Protein AF-A0A948U9C6-F1 (afdb_monomer_lite)

pLDDT: mean 83.57, std 15.58, range [36.03, 97.69]

Sequence (139 aa):
MWQIIKDIGLWIKSLFFSHARIRSLEKENIELKQKISEHDKQKPKFQEEITSLQEQISKQSRIDSLLDGLTFDTKIGLYQDPSGILFCHKCLHTRKEKTPVVETHYGWLCNTCDKPYYKHNSDLPREADMNHDYFGLDC

Radius of gyration: 36.83 Å; chains: 1; bounding box: 72×34×103 Å

Foldseek 3Di:
DVVVVVVVVVVVVVVVVVVVVVVVVVVVVVVVVVVVVVVVVCVVVVVVVVVVVVVVVVLVVLLVVLCVQWDQDPQQRWTAHPVGFTAHPCCCNPVVDGFTWDADQAGTAGPVPRDGTGDPPGPDDPVVVVPPPPDPPPD

Secondary structure (DSSP, 8-state):
-HHHHHHHHHHHHHHHHHHHHHHHHHHHHHHHHHHHHHHHHHHHHHHHHHHHHHHHHHHHHHHHHHHTTPEEETTTTEEE-TT--EEEHHHHHHT-S--BPEEETTEEE-TTT--EEE-TTS---TTGGG---------

Structure (mmCIF, N/CA/C/O backbone):
data_AF-A0A948U9C6-F1
#
_entry.id   AF-A0A948U9C6-F1
#
loop_
_atom_site.group_PDB
_atom_site.id
_atom_site.type_symbol
_atom_site.label_atom_id
_atom_site.label_alt_id
_atom_site.label_comp_id
_atom_site.label_asym_id
_atom_site.label_entity_id
_atom_site.label_seq_id
_atom_site.pdbx_PDB_ins_code
_atom_site.Cartn_x
_atom_site.Cartn_y
_atom_site.Cartn_z
_atom_site.occupancy
_atom_site.B_iso_or_equiv
_atom_site.auth_seq_id
_atom_site.auth_comp_id
_atom_site.auth_asym_id
_atom_site.auth_atom_id
_atom_site.pdbx_PDB_model_num
ATOM 1 N N . MET A 1 1 ? 47.116 8.834 -63.472 1.00 73.56 1 MET A N 1
ATOM 2 C CA . MET A 1 1 ? 46.377 7.550 -63.416 1.00 73.56 1 MET A CA 1
ATOM 3 C C . MET A 1 1 ? 46.479 6.875 -62.042 1.00 73.56 1 MET A C 1
ATOM 5 O O . MET A 1 1 ? 45.444 6.591 -61.464 1.00 73.56 1 MET A O 1
ATOM 9 N N . TRP A 1 2 ? 47.675 6.706 -61.460 1.00 85.00 2 TRP A N 1
ATOM 10 C CA . TRP A 1 2 ? 47.848 6.091 -60.127 1.00 85.00 2 TRP A CA 1
ATOM 11 C C . TRP A 1 2 ? 47.140 6.804 -58.956 1.00 85.00 2 TRP A C 1
ATOM 13 O O . TRP A 1 2 ? 46.652 6.134 -58.052 1.00 85.00 2 TRP A O 1
ATOM 23 N N . GLN A 1 3 ? 47.050 8.139 -58.967 1.00 88.94 3 GLN A N 1
ATOM 24 C CA . GLN A 1 3 ? 46.381 8.893 -57.894 1.00 88.94 3 GLN A CA 1
ATOM 25 C C . GLN A 1 3 ? 44.867 8.630 -57.847 1.00 88.94 3 GLN A C 1
ATOM 27 O O . GLN A 1 3 ? 44.323 8.364 -56.784 1.00 88.94 3 GLN A O 1
ATOM 32 N N . ILE A 1 4 ? 44.222 8.570 -59.016 1.00 89.50 4 ILE A N 1
ATOM 33 C CA . ILE A 1 4 ? 42.783 8.295 -59.149 1.00 89.50 4 ILE A CA 1
ATOM 34 C C . ILE A 1 4 ? 42.432 6.931 -58.538 1.00 89.50 4 ILE A C 1
ATOM 36 O O . ILE A 1 4 ? 41.439 6.801 -57.832 1.00 89.50 4 ILE A O 1
ATOM 40 N N . ILE A 1 5 ? 43.280 5.918 -58.748 1.00 89.56 5 ILE A N 1
ATOM 41 C CA . ILE A 1 5 ? 43.077 4.573 -58.188 1.00 89.56 5 ILE A CA 1
ATOM 42 C C . ILE A 1 5 ? 43.170 4.592 -56.652 1.00 89.56 5 ILE A C 1
ATOM 44 O O . ILE A 1 5 ? 42.383 3.925 -55.979 1.00 89.56 5 ILE A O 1
ATOM 48 N N . LYS A 1 6 ? 44.097 5.376 -56.081 1.00 91.00 6 LYS A N 1
ATOM 49 C CA . LYS A 1 6 ? 44.225 5.533 -54.622 1.00 91.00 6 LYS A CA 1
ATOM 50 C C . LYS A 1 6 ? 43.014 6.240 -54.021 1.00 91.00 6 LYS A C 1
ATOM 52 O O . LYS A 1 6 ? 42.493 5.774 -53.009 1.00 91.00 6 LYS A O 1
ATOM 57 N N . ASP A 1 7 ? 42.546 7.305 -54.663 1.00 91.81 7 ASP A N 1
ATOM 58 C CA . ASP A 1 7 ? 41.390 8.069 -54.196 1.00 91.81 7 ASP A CA 1
ATOM 59 C C . ASP A 1 7 ? 40.120 7.207 -54.245 1.00 91.81 7 ASP A C 1
ATOM 61 O O . ASP A 1 7 ? 39.408 7.105 -53.248 1.00 91.81 7 ASP A O 1
ATOM 65 N N . ILE A 1 8 ? 39.895 6.466 -55.337 1.00 91.44 8 ILE A N 1
ATOM 66 C CA . ILE A 1 8 ? 38.792 5.493 -55.438 1.00 91.44 8 ILE A CA 1
ATOM 67 C C . ILE A 1 8 ? 38.879 4.447 -54.315 1.00 91.44 8 ILE A C 1
ATOM 69 O O . ILE A 1 8 ? 37.877 4.148 -53.665 1.00 91.44 8 ILE A O 1
ATOM 73 N N . GLY A 1 9 ? 40.074 3.922 -54.032 1.00 89.94 9 GLY A N 1
ATOM 74 C CA . GLY A 1 9 ? 40.281 2.966 -52.943 1.00 89.94 9 GLY A CA 1
ATOM 75 C C . GLY A 1 9 ? 39.929 3.526 -51.558 1.00 89.94 9 GLY A C 1
ATOM 76 O O . GLY A 1 9 ? 39.375 2.805 -50.725 1.00 89.94 9 GLY A O 1
ATOM 77 N N . LEU A 1 10 ? 40.208 4.807 -51.305 1.00 92.06 10 LEU A N 1
ATOM 78 C CA . LEU A 1 10 ? 39.839 5.491 -50.060 1.00 92.06 10 LEU A CA 1
ATOM 79 C C . LEU A 1 10 ? 38.324 5.694 -49.943 1.00 92.06 10 LEU A C 1
ATOM 81 O O . LEU A 1 10 ? 37.754 5.428 -48.883 1.00 92.06 10 LEU A O 1
ATOM 85 N N . TRP A 1 11 ? 37.662 6.086 -51.033 1.00 93.06 11 TRP A N 1
ATOM 86 C CA . TRP A 1 11 ? 36.204 6.223 -51.084 1.00 93.06 11 TRP A CA 1
ATOM 87 C C . TRP A 1 11 ? 35.488 4.897 -50.817 1.00 93.06 11 TRP A C 1
ATOM 89 O O . TRP A 1 11 ? 34.561 4.850 -50.010 1.00 93.06 11 TRP A O 1
ATOM 99 N N . ILE A 1 12 ? 35.964 3.802 -51.415 1.00 93.38 12 ILE A N 1
ATOM 100 C CA . ILE A 1 12 ? 35.404 2.462 -51.195 1.00 93.38 12 ILE A CA 1
ATOM 101 C C . ILE A 1 12 ? 35.552 2.046 -49.723 1.00 93.38 12 ILE A C 1
ATOM 103 O O . ILE A 1 12 ? 34.586 1.584 -49.117 1.00 93.38 12 ILE A O 1
ATOM 107 N N . LYS A 1 13 ? 36.726 2.252 -49.108 1.00 92.12 13 LYS A N 1
ATOM 108 C CA . LYS A 1 13 ? 36.939 1.956 -47.677 1.00 92.12 13 LYS A CA 1
ATOM 109 C C . LYS A 1 13 ? 36.019 2.777 -46.771 1.00 92.12 13 LYS A C 1
ATOM 111 O O . LYS A 1 13 ? 35.464 2.230 -45.821 1.00 92.12 13 LYS A O 1
ATOM 116 N N . SER A 1 14 ? 35.838 4.060 -47.081 1.00 93.50 14 SER A N 1
ATOM 117 C CA . SER A 1 14 ? 34.922 4.947 -46.356 1.00 93.50 14 SER A CA 1
ATOM 118 C C . SER A 1 14 ? 33.472 4.453 -46.435 1.00 93.50 14 SER A C 1
ATOM 120 O O . SER A 1 14 ? 32.791 4.386 -45.413 1.00 93.50 14 SER A O 1
ATOM 122 N N . LEU A 1 15 ? 33.030 4.007 -47.618 1.00 94.00 15 LEU A N 1
ATOM 123 C CA . LEU A 1 15 ? 31.695 3.439 -47.831 1.00 94.00 15 LEU A CA 1
ATOM 124 C C . LEU A 1 15 ? 31.478 2.142 -47.031 1.00 94.00 15 LEU A C 1
ATOM 126 O O . LEU A 1 15 ? 30.432 1.956 -46.415 1.00 94.00 15 LEU A O 1
ATOM 130 N N . PHE A 1 16 ? 32.466 1.244 -46.998 1.00 93.69 16 PHE A N 1
ATOM 131 C CA . PHE A 1 16 ? 32.368 0.024 -46.189 1.00 93.69 16 PHE A CA 1
ATOM 132 C C . PHE A 1 16 ? 32.292 0.331 -44.693 1.00 93.69 16 PHE A C 1
ATOM 134 O O . PHE A 1 16 ? 31.497 -0.284 -43.980 1.00 93.69 16 PHE A O 1
ATOM 141 N N . PHE A 1 17 ? 33.089 1.289 -44.216 1.00 93.69 17 PHE A N 1
ATOM 142 C CA . PHE A 1 17 ? 33.080 1.683 -42.812 1.00 93.69 17 PHE A CA 1
ATOM 143 C C . PHE A 1 17 ? 31.757 2.348 -42.411 1.00 93.69 17 PHE A C 1
ATOM 145 O O . PHE A 1 17 ? 31.194 2.017 -41.366 1.00 93.69 17 PHE A O 1
ATOM 152 N N . SER A 1 18 ? 31.219 3.239 -43.250 1.00 93.12 18 SER A N 1
ATOM 153 C CA . SER A 1 18 ? 29.920 3.866 -42.997 1.00 93.12 18 SER A CA 1
ATOM 154 C C . SER A 1 18 ? 28.789 2.837 -43.002 1.00 93.12 18 SER A C 1
ATOM 156 O O . SER A 1 18 ? 27.959 2.851 -42.096 1.00 93.12 18 SER A O 1
ATOM 158 N N . HIS A 1 19 ? 28.804 1.878 -43.931 1.00 93.75 19 HIS A N 1
ATOM 159 C CA . HIS A 1 19 ? 27.811 0.802 -43.990 1.00 93.75 19 HIS A CA 1
ATOM 160 C C . HIS A 1 19 ? 27.864 -0.128 -42.772 1.00 93.75 19 HIS A C 1
ATOM 162 O O . HIS A 1 19 ? 26.829 -0.474 -42.203 1.00 93.75 19 HIS A O 1
ATOM 168 N N . ALA A 1 20 ? 29.068 -0.501 -42.327 1.00 94.44 20 ALA A N 1
ATOM 169 C CA . ALA A 1 20 ? 29.249 -1.288 -41.108 1.00 94.44 20 ALA A CA 1
ATOM 170 C C . ALA A 1 20 ? 28.716 -0.544 -39.873 1.00 94.44 20 ALA A C 1
ATOM 172 O O . ALA A 1 20 ? 28.031 -1.137 -39.037 1.00 94.44 20 ALA A O 1
ATOM 173 N N . ARG A 1 21 ? 28.966 0.769 -39.790 1.00 96.00 21 ARG A N 1
ATOM 174 C CA . ARG A 1 21 ? 28.455 1.618 -38.710 1.00 96.00 21 ARG A CA 1
ATOM 175 C C . ARG A 1 21 ? 26.930 1.735 -38.735 1.00 96.00 21 ARG A C 1
ATOM 177 O O . ARG A 1 21 ? 26.317 1.630 -37.678 1.00 96.00 21 ARG A O 1
ATOM 184 N N . ILE A 1 22 ? 26.322 1.906 -39.910 1.00 96.06 22 ILE A N 1
ATOM 185 C CA . ILE A 1 22 ? 24.858 1.961 -40.063 1.00 96.06 22 ILE A CA 1
ATOM 186 C C . ILE A 1 22 ? 24.225 0.667 -39.547 1.00 96.06 22 ILE A C 1
ATOM 188 O O . ILE A 1 22 ? 23.346 0.726 -38.694 1.00 96.06 22 ILE A O 1
ATOM 192 N N . ARG A 1 23 ? 24.743 -0.499 -39.952 1.00 95.25 23 ARG A N 1
ATOM 193 C CA . ARG A 1 23 ? 24.241 -1.793 -39.458 1.00 95.25 23 ARG A CA 1
ATOM 194 C C . ARG A 1 23 ? 24.376 -1.957 -37.944 1.00 95.25 23 ARG A C 1
ATOM 196 O O . ARG A 1 23 ? 23.488 -2.529 -37.315 1.00 95.25 23 ARG A O 1
ATOM 203 N N . SER A 1 24 ? 25.472 -1.472 -37.353 1.00 97.12 24 SER A N 1
ATOM 204 C CA . SER A 1 24 ? 25.643 -1.488 -35.892 1.00 97.12 24 SER A CA 1
ATOM 205 C C . SER A 1 24 ? 24.558 -0.659 -35.205 1.00 97.12 24 SER A C 1
ATOM 207 O O . SER A 1 24 ? 23.887 -1.148 -34.300 1.00 97.12 24 SER A O 1
ATOM 209 N N . LEU A 1 25 ? 24.328 0.563 -35.692 1.00 95.88 25 LEU A N 1
ATOM 210 C CA . LEU A 1 25 ? 23.322 1.475 -35.144 1.00 95.88 25 LEU A CA 1
ATOM 211 C C . LEU A 1 25 ? 21.887 0.964 -35.336 1.00 95.88 25 LEU A C 1
ATOM 213 O O . LEU A 1 25 ? 21.031 1.195 -34.483 1.00 95.88 25 LEU A O 1
ATOM 217 N N . GLU A 1 26 ? 21.606 0.267 -36.437 1.00 97.12 26 GLU A N 1
ATOM 218 C CA . GLU A 1 26 ? 20.317 -0.394 -36.664 1.00 97.12 26 GLU A CA 1
ATOM 219 C C . GLU A 1 26 ? 20.083 -1.513 -35.647 1.00 97.12 26 GLU A C 1
ATOM 221 O O . GLU A 1 26 ? 19.001 -1.601 -35.064 1.00 97.12 26 GLU A O 1
ATOM 226 N N . LYS A 1 27 ? 21.109 -2.329 -35.379 1.00 97.00 27 LYS A N 1
ATOM 227 C CA . LYS A 1 27 ? 21.035 -3.399 -34.380 1.00 97.00 27 LYS A CA 1
ATOM 228 C C . LYS A 1 27 ? 20.791 -2.842 -32.976 1.00 97.00 27 LYS A C 1
ATOM 230 O O . LYS A 1 27 ? 19.898 -3.324 -32.283 1.00 97.00 27 LYS A O 1
ATOM 235 N N . GLU A 1 28 ? 21.528 -1.803 -32.589 1.00 96.81 28 GLU A N 1
ATOM 236 C CA . GLU A 1 28 ? 21.338 -1.116 -31.305 1.00 96.81 28 GLU A CA 1
ATOM 237 C C . GLU A 1 28 ? 19.935 -0.505 -31.192 1.00 96.81 28 GLU A C 1
ATOM 239 O O . GLU A 1 28 ? 19.281 -0.647 -30.161 1.00 96.81 28 GLU A O 1
ATOM 244 N N . ASN A 1 29 ? 19.414 0.107 -32.261 1.00 96.69 29 ASN A N 1
ATOM 245 C CA . ASN A 1 29 ? 18.048 0.638 -32.271 1.00 96.69 29 ASN A CA 1
ATOM 246 C C . ASN A 1 29 ? 16.987 -0.448 -32.074 1.00 96.69 29 ASN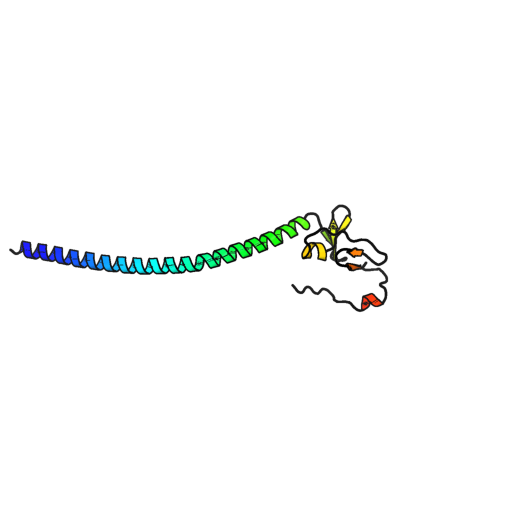 A C 1
ATOM 248 O O . ASN A 1 29 ? 15.990 -0.213 -31.391 1.00 96.69 29 ASN A O 1
ATOM 252 N N . ILE A 1 30 ? 17.170 -1.625 -32.675 1.00 97.69 30 ILE A N 1
ATOM 253 C CA . ILE A 1 30 ? 16.252 -2.754 -32.491 1.00 97.69 30 ILE A CA 1
ATOM 254 C C . ILE A 1 30 ? 16.299 -3.236 -31.038 1.00 97.69 30 ILE A C 1
ATOM 256 O O . ILE A 1 30 ? 15.246 -3.406 -30.423 1.00 97.69 30 ILE A O 1
ATOM 260 N N . GLU A 1 31 ? 17.495 -3.397 -30.471 1.00 97.31 31 GLU A N 1
ATOM 261 C CA . GLU A 1 31 ? 17.666 -3.828 -29.080 1.00 97.31 31 GLU A CA 1
ATOM 262 C C . GLU A 1 31 ? 17.055 -2.820 -28.093 1.00 97.31 31 GLU A C 1
ATOM 264 O O . GLU A 1 31 ? 16.337 -3.200 -27.167 1.00 97.31 31 GLU A O 1
ATOM 269 N N . LEU A 1 32 ? 17.270 -1.520 -28.314 1.00 97.06 32 LEU A N 1
ATOM 270 C CA . LEU A 1 32 ? 16.683 -0.466 -27.487 1.00 97.06 32 LEU A CA 1
ATOM 271 C C . LEU A 1 32 ? 15.157 -0.450 -27.589 1.00 97.06 32 LEU A C 1
ATOM 273 O O . LEU A 1 32 ? 14.484 -0.349 -26.566 1.00 97.06 32 LEU A O 1
ATOM 277 N N . LYS A 1 33 ? 14.591 -0.617 -28.790 1.00 96.56 33 LYS A N 1
ATOM 278 C CA . LYS A 1 33 ? 13.134 -0.725 -28.970 1.00 96.56 33 LYS A CA 1
ATOM 279 C C . LYS A 1 33 ? 12.551 -1.931 -28.236 1.00 96.56 33 LYS A C 1
ATOM 281 O O . LYS A 1 33 ? 11.476 -1.817 -27.652 1.00 96.56 33 LYS A O 1
ATOM 286 N N . GLN A 1 34 ? 13.257 -3.062 -28.223 1.00 97.31 34 GLN A N 1
ATOM 287 C CA . GLN A 1 34 ? 12.845 -4.239 -27.456 1.00 97.31 34 GLN A CA 1
ATOM 288 C C . GLN A 1 34 ? 12.871 -3.968 -25.949 1.00 97.31 34 GLN A C 1
ATOM 290 O O . GLN A 1 34 ? 11.887 -4.260 -25.273 1.00 97.31 34 GLN A O 1
ATOM 295 N N . LYS A 1 35 ? 13.937 -3.345 -25.429 1.00 96.50 35 LYS A N 1
ATOM 296 C CA . LYS A 1 35 ? 14.022 -2.960 -24.008 1.00 96.50 35 LYS A CA 1
ATOM 297 C C . LYS A 1 35 ? 12.917 -1.980 -23.614 1.00 96.50 35 LYS A C 1
ATOM 299 O O . LYS A 1 35 ? 12.294 -2.167 -22.575 1.00 96.50 35 LYS A O 1
ATOM 304 N N . ILE A 1 36 ? 12.637 -0.977 -24.450 1.00 95.75 36 ILE A N 1
ATOM 305 C CA . ILE A 1 36 ? 11.534 -0.029 -24.226 1.00 95.75 36 ILE A CA 1
ATOM 306 C C . ILE A 1 36 ? 10.199 -0.776 -24.165 1.00 95.75 36 ILE A C 1
ATOM 308 O O . ILE A 1 36 ? 9.448 -0.594 -23.212 1.00 95.75 36 ILE A O 1
ATOM 312 N N . SER A 1 37 ? 9.937 -1.675 -25.120 1.00 95.94 37 SER A N 1
ATOM 313 C CA . SER A 1 37 ? 8.710 -2.476 -25.125 1.00 95.94 37 SER A CA 1
ATOM 314 C C . SER A 1 37 ? 8.576 -3.359 -23.882 1.00 95.94 37 SER A C 1
ATOM 316 O O . SER A 1 37 ? 7.475 -3.500 -23.354 1.00 95.94 37 SER A O 1
ATOM 318 N N . GLU A 1 38 ? 9.672 -3.939 -23.395 1.00 95.69 38 GLU A N 1
ATOM 319 C CA . GLU A 1 38 ? 9.666 -4.761 -22.184 1.00 95.69 38 GLU A CA 1
ATOM 320 C C . GLU A 1 38 ? 9.376 -3.922 -20.932 1.00 95.69 38 GLU A C 1
ATOM 322 O O . GLU A 1 38 ? 8.521 -4.284 -20.124 1.00 95.69 38 GLU A O 1
ATOM 327 N N . HIS A 1 39 ? 10.009 -2.754 -20.803 1.00 93.62 39 HIS A N 1
ATOM 328 C CA . HIS A 1 39 ? 9.726 -1.822 -19.711 1.00 93.62 39 HIS A CA 1
ATOM 329 C C . HIS A 1 39 ? 8.287 -1.296 -19.748 1.00 93.62 39 HIS A C 1
ATOM 331 O O . HIS A 1 39 ? 7.645 -1.198 -18.701 1.00 93.62 39 HIS A O 1
ATOM 337 N N . ASP A 1 40 ? 7.745 -1.005 -20.932 1.00 94.38 40 ASP A N 1
ATOM 338 C CA . ASP A 1 40 ? 6.363 -0.542 -21.072 1.00 94.38 40 ASP A CA 1
ATOM 339 C C . ASP A 1 40 ? 5.340 -1.618 -20.676 1.00 94.38 40 ASP A C 1
ATOM 341 O O . ASP A 1 40 ? 4.284 -1.280 -20.147 1.00 94.38 40 ASP A O 1
ATOM 345 N N . LYS A 1 41 ? 5.667 -2.910 -20.820 1.00 93.88 41 LYS A N 1
ATOM 346 C CA . LYS A 1 41 ? 4.843 -4.011 -20.283 1.00 93.88 41 LYS A CA 1
ATOM 347 C C . LYS A 1 41 ? 4.913 -4.133 -18.760 1.00 93.88 41 LYS A C 1
ATOM 349 O O . LYS A 1 41 ? 3.978 -4.650 -18.153 1.00 93.88 41 LYS A O 1
ATOM 354 N N . GLN A 1 42 ? 6.006 -3.698 -18.137 1.00 93.75 42 GLN A N 1
ATOM 355 C CA . GLN A 1 42 ? 6.179 -3.763 -16.681 1.00 93.75 42 GLN A CA 1
ATOM 356 C C . GLN A 1 42 ? 5.536 -2.574 -15.956 1.00 93.75 42 GLN A C 1
ATOM 358 O O . GLN A 1 42 ? 5.018 -2.747 -14.856 1.00 93.75 42 GLN A O 1
ATOM 363 N N . LYS A 1 43 ? 5.498 -1.389 -16.582 1.00 93.06 43 LYS A N 1
ATOM 364 C CA . LYS A 1 43 ? 4.833 -0.188 -16.040 1.00 93.06 43 LYS A CA 1
ATOM 365 C C . LYS A 1 43 ? 3.422 -0.424 -15.479 1.00 93.06 43 LYS A C 1
ATOM 367 O O . LYS A 1 43 ? 3.199 0.006 -14.351 1.00 93.06 43 LYS A O 1
ATOM 372 N N . PRO A 1 44 ? 2.475 -1.081 -16.182 1.00 94.19 44 PRO A N 1
ATOM 373 C CA . PRO A 1 44 ? 1.130 -1.278 -15.643 1.00 94.19 44 PRO A CA 1
ATOM 374 C C . PRO A 1 44 ? 1.130 -2.136 -14.375 1.00 94.19 44 PRO A C 1
ATOM 376 O O . PRO A 1 44 ? 0.414 -1.808 -13.439 1.00 94.19 44 PRO A O 1
ATOM 379 N N . LYS A 1 45 ? 1.994 -3.159 -14.292 1.00 92.56 45 LYS A N 1
ATOM 380 C CA . LYS A 1 45 ? 2.101 -4.011 -13.097 1.00 92.56 45 LYS A CA 1
ATOM 381 C C . LYS A 1 45 ? 2.540 -3.213 -11.872 1.00 92.56 45 LYS A C 1
ATOM 383 O O . LYS A 1 45 ? 1.929 -3.323 -10.817 1.00 92.56 45 LYS A O 1
ATOM 388 N N . PHE A 1 46 ? 3.564 -2.373 -12.026 1.00 93.12 46 PHE A N 1
ATOM 389 C CA . PHE A 1 46 ? 4.009 -1.503 -10.936 1.00 93.12 46 PHE A CA 1
ATOM 390 C C . PHE A 1 46 ? 2.968 -0.437 -10.587 1.00 93.12 46 PHE A C 1
ATOM 392 O O . PHE A 1 46 ? 2.798 -0.109 -9.418 1.00 93.12 46 PHE A O 1
ATOM 399 N N . GLN A 1 47 ? 2.242 0.085 -11.578 1.00 92.94 47 GLN A N 1
ATOM 400 C CA . GLN A 1 47 ? 1.169 1.046 -11.333 1.00 92.94 47 GLN A CA 1
ATOM 401 C C . GLN A 1 47 ? 0.025 0.418 -10.519 1.00 92.94 47 GLN A C 1
ATOM 403 O O . GLN A 1 47 ? -0.443 1.033 -9.564 1.00 92.94 47 GLN A O 1
ATOM 408 N N . GLU A 1 48 ? -0.383 -0.808 -10.854 1.00 94.12 48 GLU A N 1
ATOM 409 C CA . GLU A 1 48 ? -1.388 -1.578 -10.109 1.00 94.12 48 GLU A CA 1
ATOM 410 C C . GLU A 1 48 ? -0.935 -1.870 -8.673 1.00 94.12 48 GLU A C 1
ATOM 412 O O . GLU A 1 48 ? -1.708 -1.689 -7.731 1.00 94.12 48 GLU A O 1
ATOM 417 N N . GLU A 1 49 ? 0.326 -2.264 -8.484 1.00 93.62 49 GLU A N 1
ATOM 418 C CA . GLU A 1 49 ? 0.898 -2.513 -7.158 1.00 93.62 49 GLU A CA 1
ATOM 419 C C . GLU A 1 49 ? 0.925 -1.239 -6.302 1.00 93.62 49 GLU A C 1
ATOM 421 O O . GLU A 1 49 ? 0.510 -1.267 -5.142 1.00 93.62 49 GLU A O 1
ATOM 426 N N . ILE A 1 50 ? 1.310 -0.096 -6.883 1.00 92.81 50 ILE A N 1
ATOM 427 C CA . ILE A 1 50 ? 1.260 1.207 -6.205 1.00 92.81 50 ILE A CA 1
ATOM 428 C C . ILE A 1 50 ? -0.176 1.551 -5.798 1.00 92.81 50 ILE A C 1
ATOM 430 O O . ILE A 1 50 ? -0.395 1.961 -4.659 1.00 92.81 50 ILE A O 1
ATOM 434 N N . THR A 1 51 ? -1.160 1.379 -6.686 1.00 92.75 51 THR A N 1
ATOM 435 C CA . THR A 1 51 ? -2.569 1.657 -6.363 1.00 92.75 51 THR A CA 1
ATOM 436 C C . THR A 1 51 ? -3.080 0.742 -5.248 1.00 92.75 51 THR A C 1
ATOM 438 O O . THR A 1 51 ? -3.692 1.224 -4.295 1.00 92.75 51 THR A O 1
ATOM 441 N N . SER A 1 52 ? -2.756 -0.553 -5.300 1.00 91.25 52 SER A N 1
ATOM 442 C CA . SER A 1 52 ? -3.099 -1.523 -4.252 1.00 91.25 52 SER A CA 1
ATOM 443 C C . SER A 1 52 ? -2.497 -1.142 -2.894 1.00 91.25 52 SER A C 1
ATOM 445 O O . SER A 1 52 ? -3.202 -1.103 -1.882 1.00 91.25 52 SER A O 1
ATOM 447 N N . LEU A 1 53 ? -1.210 -0.786 -2.858 1.00 91.00 53 LEU A N 1
ATOM 448 C CA . LEU A 1 53 ? -0.535 -0.361 -1.630 1.00 91.00 53 LEU A CA 1
ATOM 449 C C . LEU A 1 53 ? -1.104 0.955 -1.088 1.00 91.00 53 LEU A C 1
ATOM 451 O O . LEU A 1 53 ? -1.316 1.082 0.117 1.00 91.00 53 LEU A O 1
ATOM 455 N N . GLN A 1 54 ? -1.409 1.922 -1.956 1.00 89.75 54 GLN A N 1
ATOM 456 C CA . GLN A 1 54 ? -2.049 3.177 -1.553 1.00 89.75 54 GLN A CA 1
ATOM 457 C C . GLN A 1 54 ? -3.428 2.940 -0.928 1.00 89.75 54 GLN A C 1
ATOM 459 O O . GLN A 1 54 ? -3.752 3.548 0.096 1.00 89.75 54 GLN A O 1
ATOM 464 N N . GLU A 1 55 ? -4.227 2.024 -1.479 1.00 84.00 55 GLU A N 1
ATOM 465 C CA . GLU A 1 55 ? -5.497 1.633 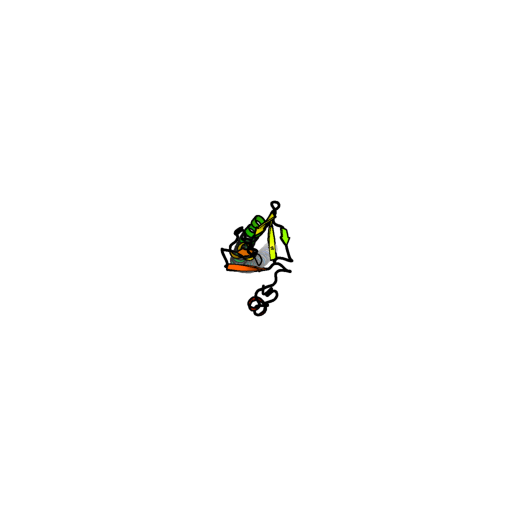-0.870 1.00 84.00 55 GLU A CA 1
ATOM 466 C C . GLU A 1 55 ? -5.301 0.997 0.509 1.00 84.00 55 GLU A C 1
ATOM 468 O O . GLU A 1 55 ? -6.018 1.351 1.448 1.00 84.00 55 GLU A O 1
ATOM 473 N N . GLN A 1 56 ? -4.329 0.095 0.664 1.00 81.69 56 GLN A N 1
ATOM 474 C CA . GLN A 1 56 ? -4.014 -0.518 1.958 1.00 81.69 56 GLN A CA 1
ATOM 475 C C . GLN A 1 56 ? -3.584 0.530 2.994 1.00 81.69 56 GLN A C 1
ATOM 477 O O . GLN A 1 56 ? -4.131 0.559 4.097 1.00 81.69 56 GLN A O 1
ATOM 482 N N . ILE A 1 57 ? -2.702 1.461 2.620 1.00 80.25 57 ILE A N 1
ATOM 483 C CA . ILE A 1 57 ? -2.265 2.565 3.489 1.00 80.25 57 ILE A CA 1
ATOM 484 C C . ILE A 1 57 ? -3.454 3.446 3.885 1.00 80.25 57 ILE A C 1
ATOM 486 O O . ILE A 1 57 ? -3.619 3.769 5.060 1.00 80.25 57 ILE A O 1
ATOM 490 N N . SER A 1 58 ? -4.327 3.797 2.937 1.00 74.69 58 SER A N 1
ATOM 491 C CA . SER A 1 58 ? -5.522 4.603 3.223 1.00 74.69 58 SER A CA 1
ATOM 492 C C . SER A 1 58 ? -6.501 3.900 4.173 1.00 74.69 58 SER A C 1
ATOM 494 O O . SER A 1 58 ? -7.205 4.544 4.956 1.00 74.69 58 SER A O 1
ATOM 496 N N . LYS A 1 59 ? -6.554 2.561 4.130 1.00 72.19 59 LYS A N 1
ATOM 497 C CA . LYS A 1 59 ? -7.358 1.758 5.053 1.00 72.19 59 LYS A CA 1
ATOM 498 C C . LYS A 1 59 ? -6.741 1.754 6.450 1.00 72.19 59 LYS A C 1
ATOM 500 O O . LYS A 1 59 ? -7.523 1.815 7.402 1.00 72.19 59 LYS A O 1
ATOM 505 N N . GLN A 1 60 ? -5.413 1.714 6.552 1.00 71.50 60 GLN A N 1
ATOM 506 C CA . GLN A 1 60 ? -4.677 1.705 7.816 1.00 71.50 60 GLN A CA 1
ATOM 507 C C . GLN A 1 60 ? -4.686 3.074 8.512 1.00 71.50 60 GLN A C 1
ATOM 509 O O . GLN A 1 60 ? -5.040 3.148 9.684 1.00 71.50 60 GLN A O 1
ATOM 514 N N . SER A 1 61 ? -4.437 4.171 7.787 1.00 69.19 61 SER A N 1
ATOM 515 C CA . SER A 1 61 ? -4.369 5.521 8.378 1.00 69.19 61 SER A CA 1
ATOM 516 C C . SER A 1 61 ? -5.674 5.963 9.055 1.00 69.19 61 SER A C 1
ATOM 518 O O . SER A 1 61 ? -5.663 6.704 10.040 1.00 69.19 61 SER A O 1
ATOM 520 N N . ARG A 1 62 ? -6.819 5.467 8.563 1.00 67.50 62 ARG A N 1
ATOM 521 C CA . ARG A 1 62 ? -8.128 5.671 9.204 1.00 67.50 62 ARG A CA 1
ATOM 522 C C . ARG A 1 62 ? -8.229 4.999 10.572 1.00 67.50 62 ARG A C 1
ATOM 524 O O . ARG A 1 62 ? -8.916 5.533 11.433 1.00 67.50 62 ARG A O 1
ATOM 531 N N . ILE A 1 63 ? -7.591 3.845 10.765 1.00 69.31 63 ILE A N 1
ATOM 532 C CA . ILE A 1 63 ? -7.583 3.139 12.053 1.00 69.31 63 ILE A CA 1
ATOM 533 C C . ILE A 1 63 ? -6.695 3.903 13.033 1.00 69.31 63 ILE A C 1
ATOM 535 O O . ILE A 1 63 ? -7.143 4.204 14.135 1.00 69.31 63 ILE A O 1
ATOM 539 N N . ASP A 1 64 ? -5.502 4.315 12.605 1.00 73.62 64 ASP A N 1
ATOM 540 C CA . ASP A 1 64 ? -4.558 5.039 13.464 1.00 73.62 64 ASP A CA 1
ATOM 541 C C . ASP A 1 64 ? -5.159 6.355 13.984 1.00 73.62 64 ASP A C 1
ATOM 543 O O . ASP A 1 64 ? -5.049 6.671 15.165 1.00 73.62 64 ASP A O 1
ATOM 547 N N . SER A 1 65 ? -5.907 7.072 13.137 1.00 77.38 65 SER A N 1
ATOM 548 C CA . SER A 1 65 ? -6.619 8.297 13.540 1.00 77.38 65 SER A CA 1
ATOM 549 C C . SER A 1 65 ? -7.755 8.043 14.542 1.00 77.38 65 SER A C 1
ATOM 551 O O . SER A 1 65 ? -8.096 8.916 15.335 1.00 77.38 65 SER A O 1
ATOM 553 N N . LEU A 1 66 ? -8.382 6.862 14.511 1.00 79.25 66 LEU A N 1
ATOM 554 C CA . LEU A 1 66 ? -9.432 6.488 15.467 1.00 79.25 66 LEU A CA 1
ATOM 555 C C . LEU A 1 66 ? -8.854 6.037 16.807 1.00 79.25 66 LEU A C 1
ATOM 557 O O . LEU A 1 66 ? -9.498 6.239 17.837 1.00 79.25 66 LEU A O 1
ATOM 561 N N . LEU A 1 67 ? -7.669 5.427 16.778 1.00 83.81 67 LEU A N 1
ATOM 562 C CA . LEU A 1 67 ? -6.923 5.003 17.958 1.00 83.81 67 LEU A CA 1
ATOM 563 C C . LEU A 1 67 ? -6.182 6.158 18.635 1.00 83.81 67 LEU A C 1
ATOM 565 O O . LEU A 1 67 ? -5.773 6.011 19.783 1.00 83.81 67 LEU A O 1
ATOM 569 N N . ASP A 1 68 ? -6.044 7.303 17.965 1.00 84.25 68 ASP A N 1
ATOM 570 C CA . ASP A 1 68 ? -5.399 8.469 18.553 1.00 84.25 68 ASP A CA 1
ATOM 571 C C . ASP A 1 68 ? -6.122 8.918 19.837 1.00 84.25 68 ASP A C 1
ATOM 573 O O . ASP A 1 68 ? -7.353 9.071 19.889 1.00 84.25 68 ASP A O 1
ATOM 577 N N . GLY A 1 69 ? -5.338 9.057 20.905 1.00 86.19 69 GLY A N 1
ATOM 578 C CA . GLY A 1 69 ? -5.815 9.337 22.259 1.00 86.19 69 GLY A CA 1
ATOM 579 C C . GLY A 1 69 ? -6.499 8.172 22.989 1.00 86.19 69 GLY A C 1
ATOM 580 O O . GLY A 1 69 ? -6.953 8.375 24.113 1.00 86.19 69 GLY A O 1
ATOM 581 N N . LEU A 1 70 ? -6.585 6.970 22.407 1.00 91.44 70 LEU A N 1
ATOM 582 C CA . LEU A 1 70 ? -7.120 5.782 23.077 1.00 91.44 70 LEU A CA 1
ATOM 583 C C . LEU A 1 70 ? -5.994 4.893 23.621 1.00 91.44 70 LEU A C 1
ATOM 585 O O . LEU A 1 70 ? -5.046 4.556 22.918 1.00 91.44 70 LEU A O 1
ATOM 589 N N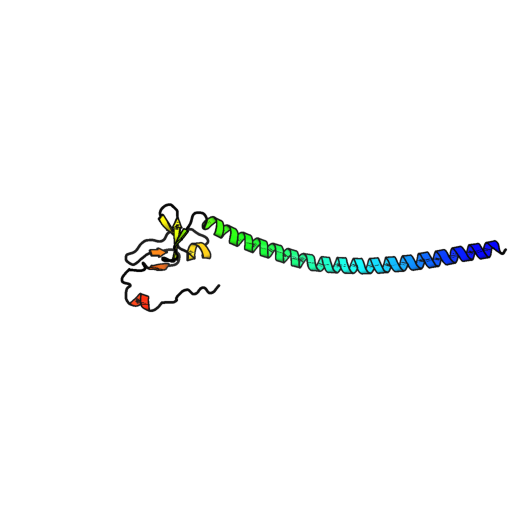 . THR A 1 71 ? -6.132 4.440 24.865 1.00 92.44 71 THR A N 1
ATOM 590 C CA . THR A 1 71 ? -5.225 3.465 25.488 1.00 92.44 71 THR A CA 1
ATOM 591 C C . THR A 1 71 ? -5.885 2.092 25.509 1.00 92.44 71 THR A C 1
ATOM 593 O O . THR A 1 71 ? -7.025 1.969 25.945 1.00 92.44 71 THR A O 1
ATOM 596 N N . PHE A 1 72 ? -5.200 1.051 25.034 1.00 92.06 72 PHE A N 1
ATOM 597 C CA . PHE A 1 72 ? -5.731 -0.313 25.083 1.00 92.06 72 PHE A CA 1
ATOM 598 C C . PHE A 1 72 ? -5.459 -0.962 26.445 1.00 92.06 72 PHE A C 1
ATOM 600 O O . PHE A 1 72 ? -4.299 -1.151 26.817 1.00 92.06 72 PHE A O 1
ATOM 607 N N . ASP A 1 73 ? -6.514 -1.339 27.171 1.00 88.81 73 ASP A N 1
ATOM 608 C CA . ASP A 1 73 ? -6.401 -2.148 28.384 1.00 88.81 73 ASP A CA 1
ATOM 609 C C . ASP A 1 73 ? -6.405 -3.635 28.012 1.00 88.81 73 ASP A C 1
ATOM 611 O O . ASP A 1 73 ? -7.434 -4.222 27.667 1.00 88.81 73 ASP A O 1
ATOM 615 N N . THR A 1 74 ? -5.233 -4.258 28.116 1.00 84.44 74 THR A N 1
ATOM 616 C CA . THR A 1 74 ? -5.026 -5.679 27.808 1.00 84.44 74 THR A CA 1
ATOM 617 C C . THR A 1 74 ? -5.759 -6.625 28.755 1.00 84.44 74 THR A C 1
ATOM 619 O O . THR A 1 74 ? -6.037 -7.756 28.364 1.00 84.44 74 THR A O 1
ATOM 622 N N . LYS A 1 75 ? -6.109 -6.191 29.974 1.00 83.56 75 LYS A N 1
ATOM 623 C CA . LYS A 1 75 ? -6.825 -7.030 30.948 1.00 83.56 75 LYS A CA 1
ATOM 624 C C . LYS A 1 75 ? -8.303 -7.160 30.612 1.00 83.56 75 LYS A C 1
ATOM 626 O O . LYS A 1 75 ? -8.907 -8.181 30.911 1.00 83.56 75 LYS A O 1
ATOM 631 N N . ILE A 1 76 ? -8.887 -6.114 30.033 1.00 85.12 76 ILE A N 1
ATOM 632 C CA . ILE A 1 76 ? -10.325 -6.051 29.740 1.00 85.12 76 ILE A CA 1
ATOM 633 C C . ILE A 1 76 ? -10.585 -6.242 28.235 1.00 85.12 76 ILE A C 1
ATOM 635 O O . ILE A 1 76 ? -11.683 -6.616 27.831 1.00 85.12 76 ILE A O 1
ATOM 639 N N . GLY A 1 77 ? -9.578 -6.022 27.384 1.00 87.94 77 GLY A N 1
ATOM 640 C CA . GLY A 1 77 ? -9.705 -6.114 25.929 1.00 87.94 77 GLY A CA 1
ATOM 641 C C . GLY A 1 77 ? -10.478 -4.941 25.316 1.00 87.94 77 GLY A C 1
ATOM 642 O O . GLY A 1 77 ? -11.114 -5.093 24.269 1.00 87.94 77 GLY A O 1
ATOM 643 N N . LEU A 1 78 ? -10.449 -3.778 25.971 1.00 91.69 78 LEU A N 1
ATOM 644 C CA . LEU A 1 78 ? -11.171 -2.563 25.585 1.00 91.69 78 LEU A CA 1
ATOM 645 C C . LEU A 1 78 ? -10.208 -1.384 25.430 1.00 91.69 78 LEU A C 1
ATOM 647 O O . LEU A 1 78 ? -9.149 -1.343 26.049 1.00 91.69 78 LEU A O 1
ATOM 651 N N . TYR A 1 79 ? -10.594 -0.411 24.609 1.00 93.69 79 TYR A N 1
ATOM 652 C CA . TYR A 1 79 ? -9.895 0.870 24.532 1.00 93.69 79 TYR A CA 1
ATOM 653 C C . TYR A 1 79 ? -10.513 1.865 25.503 1.00 93.69 79 TYR A C 1
ATOM 655 O O . TYR A 1 79 ? -11.728 1.888 25.653 1.00 93.69 79 TYR A O 1
ATOM 663 N N . GLN A 1 80 ? -9.699 2.714 26.111 1.00 94.25 80 GLN A N 1
ATOM 664 C CA . GLN A 1 80 ? -10.134 3.756 27.028 1.00 94.25 80 GLN A CA 1
ATOM 665 C C . GLN A 1 80 ? -9.680 5.125 26.524 1.00 94.25 80 GLN A C 1
ATOM 667 O O . GLN A 1 80 ? -8.535 5.274 26.097 1.00 94.25 80 GLN A O 1
ATOM 672 N N . ASP A 1 81 ? -10.564 6.119 26.564 1.00 93.75 81 ASP A N 1
ATOM 673 C CA . ASP A 1 81 ? -10.186 7.511 26.308 1.00 93.75 81 ASP A CA 1
ATOM 674 C C . ASP A 1 81 ? -9.650 8.210 27.577 1.00 93.75 81 ASP A C 1
ATOM 676 O O . ASP A 1 81 ? -9.740 7.667 28.682 1.00 93.75 81 ASP A O 1
ATOM 680 N N . PRO A 1 82 ? -9.122 9.444 27.470 1.00 92.44 82 PRO A N 1
ATOM 681 C CA . PRO A 1 82 ? -8.636 10.190 28.630 1.00 92.44 82 PRO A CA 1
ATOM 682 C C . PRO A 1 82 ? -9.741 10.574 29.627 1.00 92.44 82 PRO A C 1
ATOM 684 O O . PRO A 1 82 ? -9.436 10.963 30.752 1.00 92.44 82 PRO A O 1
ATOM 687 N N . SER A 1 83 ? -11.015 10.483 29.227 1.00 92.50 83 SER A N 1
ATOM 688 C CA . SER A 1 83 ? -12.176 10.741 30.089 1.00 92.50 83 SER A CA 1
ATOM 689 C C . SER A 1 83 ? -12.628 9.491 30.855 1.00 92.50 83 SER A C 1
ATOM 691 O O . SER A 1 83 ? -13.525 9.575 31.691 1.00 92.50 83 SER A O 1
ATOM 693 N N . GLY A 1 84 ? -12.011 8.336 30.589 1.00 90.56 84 GLY A N 1
ATOM 694 C CA . GLY A 1 84 ? -12.319 7.058 31.218 1.00 90.56 84 GLY A CA 1
ATOM 695 C C . GLY A 1 84 ? -13.405 6.237 30.514 1.00 90.56 84 GLY A C 1
ATOM 696 O O . GLY A 1 84 ? -13.744 5.162 31.010 1.00 90.56 84 GLY A O 1
ATOM 697 N N . ILE A 1 85 ? -13.935 6.693 29.375 1.00 92.44 85 ILE A N 1
ATOM 698 C CA . ILE A 1 85 ? -14.955 5.985 28.592 1.00 92.44 85 ILE A CA 1
ATOM 699 C C . ILE A 1 85 ? -14.313 4.797 27.877 1.00 92.44 85 ILE A C 1
ATOM 701 O O . ILE A 1 85 ? -13.259 4.924 27.254 1.00 92.44 85 ILE A O 1
ATOM 705 N N . LEU A 1 86 ? -14.977 3.642 27.948 1.00 93.50 86 LEU A N 1
ATOM 706 C CA . LEU A 1 86 ? -14.521 2.402 27.333 1.00 93.50 86 LEU A CA 1
ATOM 707 C C . LEU A 1 86 ? -15.179 2.169 25.968 1.00 93.50 86 LEU A C 1
ATOM 709 O O . LEU A 1 86 ? -16.389 2.328 25.802 1.00 93.50 86 LEU A O 1
ATOM 713 N N . PHE A 1 87 ? -14.381 1.716 25.007 1.00 93.81 87 PHE A N 1
ATOM 714 C CA . PHE A 1 87 ? -14.757 1.478 23.621 1.00 93.81 87 PHE A CA 1
ATOM 715 C C . PHE A 1 87 ? -14.444 0.047 23.191 1.00 93.81 87 PHE A C 1
ATOM 717 O O . PHE A 1 87 ? -13.417 -0.540 23.543 1.00 93.81 87 PHE A O 1
ATOM 724 N N . CYS A 1 88 ? -15.331 -0.506 22.366 1.00 92.00 88 CYS A N 1
ATOM 725 C CA . CYS A 1 88 ? -15.213 -1.861 21.845 1.00 92.00 88 CYS A CA 1
ATOM 726 C C . CYS A 1 88 ? -14.046 -1.995 20.851 1.00 92.00 88 CYS A C 1
ATOM 728 O O . CYS A 1 88 ? -14.075 -1.409 19.767 1.00 92.00 88 CYS A O 1
ATOM 730 N N . HIS A 1 89 ? -13.073 -2.858 21.168 1.00 89.69 89 HIS A N 1
ATOM 731 C CA . HIS A 1 89 ? -11.961 -3.202 20.271 1.00 89.69 89 HIS A CA 1
ATOM 732 C C . HIS A 1 89 ? -12.453 -3.714 18.909 1.00 89.69 89 HIS A C 1
ATOM 734 O O . HIS A 1 89 ? -11.980 -3.284 17.859 1.00 89.69 89 HIS A O 1
ATOM 740 N N . LYS A 1 90 ? -13.446 -4.614 18.902 1.00 88.25 90 LYS A N 1
ATOM 741 C CA . LYS A 1 90 ? -13.937 -5.218 17.658 1.00 88.25 90 LYS A CA 1
ATOM 742 C C . LYS A 1 90 ? -14.565 -4.169 16.741 1.00 88.25 90 LYS A C 1
ATOM 744 O O . LYS A 1 90 ? -14.257 -4.166 15.554 1.00 88.25 90 LYS A O 1
ATOM 749 N N . CYS A 1 91 ? -15.409 -3.278 17.256 1.00 88.88 91 CYS A N 1
ATOM 750 C CA . CYS A 1 91 ? -16.023 -2.223 16.445 1.00 88.88 91 CYS A CA 1
ATOM 751 C C . CYS A 1 91 ? -14.993 -1.217 15.919 1.00 88.88 91 CYS A C 1
ATOM 753 O O . CYS A 1 91 ? -15.080 -0.831 14.754 1.00 88.88 91 CYS A O 1
ATOM 755 N N . LEU A 1 92 ? -13.976 -0.876 16.714 1.00 88.00 92 LEU A N 1
ATOM 756 C CA . LEU A 1 92 ? -12.887 -0.002 16.275 1.00 88.00 92 LEU A CA 1
ATOM 757 C C . LEU A 1 92 ? -12.120 -0.582 15.079 1.00 88.00 92 LEU A C 1
ATOM 759 O O . LEU A 1 92 ? -11.917 0.117 14.091 1.00 88.00 92 LEU A O 1
ATOM 763 N N . HIS A 1 93 ? -11.767 -1.868 15.118 1.00 83.06 93 HIS A N 1
ATOM 764 C CA . HIS A 1 93 ? -10.986 -2.500 14.046 1.00 83.06 93 HIS A CA 1
ATOM 765 C C . HIS A 1 93 ? -11.830 -2.945 12.845 1.00 83.06 93 HIS A C 1
ATOM 767 O O . HIS A 1 93 ? -11.402 -2.810 11.701 1.00 83.06 93 HIS A O 1
ATOM 773 N N . THR A 1 94 ? -13.048 -3.446 13.077 1.00 84.19 94 THR A N 1
ATOM 774 C CA . THR A 1 94 ? -13.900 -3.987 11.998 1.00 84.19 94 THR A CA 1
ATOM 775 C C . THR A 1 94 ? -14.796 -2.936 11.354 1.00 84.19 94 THR A C 1
ATOM 777 O O . THR A 1 94 ? -14.938 -2.918 10.133 1.00 84.19 94 THR A O 1
ATOM 780 N N . ARG A 1 95 ? -15.401 -2.054 12.157 1.00 80.81 95 ARG A N 1
ATOM 781 C CA . ARG A 1 95 ? -16.350 -1.032 11.688 1.00 80.81 95 ARG A CA 1
ATOM 782 C C . ARG A 1 95 ? -15.734 0.359 11.595 1.00 80.81 95 ARG A C 1
ATOM 784 O O . ARG A 1 95 ? -16.357 1.236 11.008 1.00 80.81 95 ARG A O 1
ATOM 791 N N . LYS A 1 96 ? -14.509 0.550 12.104 1.00 82.50 96 LYS A N 1
ATOM 792 C CA . LYS A 1 96 ? -13.807 1.843 12.114 1.00 82.50 96 LYS A CA 1
ATOM 793 C C . LYS A 1 96 ? -14.638 2.931 12.797 1.00 82.50 96 LYS A C 1
ATOM 795 O O . LYS A 1 96 ? -14.735 4.054 12.311 1.00 82.50 96 LYS A O 1
ATOM 800 N N . GLU A 1 97 ? -15.245 2.583 13.928 1.00 85.25 97 GLU A N 1
ATOM 801 C CA . GLU A 1 97 ? -16.113 3.476 14.693 1.00 85.25 97 GLU A CA 1
ATOM 802 C C . GLU A 1 97 ? -15.863 3.333 16.199 1.00 85.25 97 GLU A C 1
ATOM 804 O O . GLU A 1 97 ? -15.681 2.227 16.719 1.00 85.25 97 GLU A O 1
ATOM 809 N N . LYS A 1 98 ? -15.879 4.467 16.912 1.00 87.88 98 LYS A N 1
ATOM 810 C CA . LYS A 1 98 ? -15.820 4.520 18.377 1.00 87.88 98 LYS A CA 1
ATOM 811 C C . LYS A 1 98 ? -17.182 4.129 18.953 1.00 87.88 98 LYS A C 1
ATOM 813 O O . LYS A 1 98 ? -18.036 4.979 19.174 1.00 87.88 98 LYS A O 1
ATOM 818 N N . THR A 1 99 ? -17.388 2.838 19.206 1.00 90.94 99 THR A N 1
ATOM 819 C CA . THR A 1 99 ? -18.600 2.355 19.885 1.00 90.94 99 THR A CA 1
ATOM 820 C C . THR A 1 99 ? -18.360 2.240 21.394 1.00 90.94 99 THR A C 1
ATOM 822 O O . THR A 1 99 ? -17.589 1.358 21.796 1.00 90.94 99 THR A O 1
ATOM 825 N N . PRO A 1 100 ? -19.004 3.076 22.231 1.00 92.69 100 PRO A N 1
ATOM 826 C CA . PRO A 1 100 ? -18.906 2.946 23.678 1.00 92.69 100 PRO A CA 1
ATOM 827 C C . PRO A 1 100 ? -19.557 1.639 24.138 1.00 92.69 100 PRO A C 1
ATOM 829 O O . PRO A 1 100 ? -20.567 1.199 23.579 1.00 92.69 100 PRO A O 1
ATOM 832 N N . VAL A 1 101 ? -18.970 1.003 25.146 1.00 93.38 101 VAL A N 1
ATOM 833 C CA . VAL A 1 101 ? -19.569 -0.170 25.790 1.00 93.38 101 VAL A CA 1
ATOM 834 C C . VAL A 1 101 ? -20.381 0.247 27.010 1.00 93.38 101 VAL A C 1
ATOM 836 O O . VAL A 1 101 ? -20.050 1.214 27.694 1.00 93.38 101 VAL A O 1
ATOM 839 N N . VAL A 1 102 ? -21.452 -0.491 27.284 1.00 92.50 102 VAL A N 1
ATOM 840 C CA . VAL A 1 102 ? -22.323 -0.248 28.436 1.00 92.50 102 VAL A CA 1
ATOM 841 C C . VAL A 1 102 ? -21.914 -1.181 29.563 1.00 92.50 102 VAL A C 1
ATOM 843 O O . VAL A 1 102 ? -21.761 -2.382 29.348 1.00 92.50 102 VAL A O 1
ATOM 846 N N . GLU A 1 103 ? -21.723 -0.637 30.761 1.00 90.62 103 GLU A N 1
ATOM 847 C CA . GLU A 1 103 ? -21.449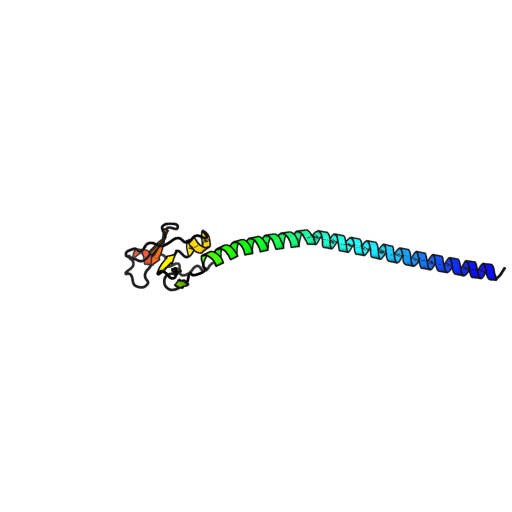 -1.442 31.947 1.00 90.62 103 GLU A CA 1
ATOM 848 C C . GLU A 1 103 ? -22.698 -2.231 32.373 1.00 90.62 103 GLU A C 1
ATOM 850 O O . GLU A 1 103 ? -23.824 -1.738 32.367 1.00 90.62 103 GLU A O 1
ATOM 855 N N . THR A 1 104 ? -22.483 -3.486 32.740 1.00 87.75 104 THR A N 1
ATOM 856 C CA . THR A 1 104 ? -23.479 -4.462 33.183 1.00 87.75 104 THR A CA 1
ATOM 857 C C . THR A 1 104 ? -23.015 -5.092 34.497 1.00 87.75 104 THR A C 1
ATOM 859 O O . THR A 1 104 ? -21.882 -4.882 34.939 1.00 87.75 104 THR A O 1
ATOM 862 N N . HIS A 1 105 ? -23.859 -5.920 35.118 1.00 84.38 105 HIS A N 1
ATOM 863 C CA . HIS A 1 105 ? -23.502 -6.598 36.368 1.00 84.38 105 HIS A CA 1
ATOM 864 C C . HIS A 1 105 ? -22.211 -7.439 36.246 1.00 84.38 105 HIS A C 1
ATOM 866 O O . HIS A 1 105 ? -21.410 -7.470 37.182 1.00 84.38 105 HIS A O 1
ATOM 872 N N . TYR A 1 106 ? -21.980 -8.074 35.094 1.00 82.06 106 TYR A N 1
ATOM 873 C CA . TYR A 1 106 ? -20.880 -9.026 34.883 1.00 82.06 106 TYR A CA 1
ATOM 874 C C . TYR A 1 106 ? -19.694 -8.446 34.093 1.00 82.06 106 TYR A C 1
ATOM 876 O O . TYR A 1 106 ? -18.715 -9.142 33.832 1.00 82.06 106 TYR A O 1
ATOM 884 N N . GLY A 1 107 ? -19.758 -7.173 33.697 1.00 90.12 107 GLY A N 1
ATOM 885 C CA . GLY A 1 107 ? -18.724 -6.548 32.874 1.00 90.12 107 GLY A CA 1
ATOM 886 C C . GLY A 1 107 ? -19.287 -5.487 31.947 1.00 90.12 107 GLY A C 1
ATOM 887 O O . GLY A 1 107 ? -20.050 -4.641 32.391 1.00 90.12 107 GLY A O 1
ATOM 888 N N . TRP A 1 108 ? -18.942 -5.527 30.666 1.00 92.00 108 TRP A N 1
ATOM 889 C CA . TRP A 1 108 ? -19.366 -4.562 29.658 1.00 92.00 108 TRP A CA 1
ATOM 890 C C . TRP A 1 108 ? -19.953 -5.257 28.433 1.00 92.00 108 TRP A C 1
ATOM 892 O O . TRP A 1 108 ? -19.516 -6.339 28.053 1.00 92.00 108 TRP A O 1
ATOM 902 N N . LEU A 1 109 ? -20.926 -4.623 27.787 1.00 91.88 109 LEU A N 1
ATOM 903 C CA . LEU A 1 109 ? -21.551 -5.116 26.564 1.00 91.88 109 LEU A CA 1
ATOM 904 C C . LEU A 1 109 ? -21.433 -4.070 25.458 1.00 91.88 109 LEU A C 1
ATOM 906 O O . LEU A 1 109 ? -21.712 -2.886 25.660 1.00 91.88 109 LEU A O 1
ATOM 910 N N . CYS A 1 110 ? -21.031 -4.509 24.269 1.00 91.94 110 CYS A N 1
ATOM 911 C CA . CYS A 1 110 ? -21.101 -3.676 23.078 1.00 91.94 110 CYS A CA 1
ATOM 912 C C . CYS A 1 110 ? -22.436 -3.890 22.356 1.00 91.94 110 CYS A C 1
ATOM 914 O O . CYS A 1 110 ? -22.611 -4.917 21.709 1.00 91.94 110 CYS A O 1
ATOM 916 N N . ASN A 1 111 ? -23.316 -2.887 22.361 1.00 87.25 111 ASN A N 1
ATOM 917 C CA . ASN A 1 111 ? -24.636 -2.953 21.707 1.00 87.25 111 ASN A CA 1
ATOM 918 C C . ASN A 1 111 ? -24.585 -3.089 20.171 1.00 87.25 111 ASN A C 1
ATOM 920 O O . ASN A 1 111 ? -25.607 -3.289 19.526 1.00 87.25 111 ASN A O 1
ATOM 924 N N . THR A 1 112 ? -23.410 -2.917 19.564 1.00 88.12 112 THR A N 1
ATOM 925 C CA . THR A 1 112 ? -23.242 -2.918 18.103 1.00 88.12 112 THR A CA 1
ATOM 926 C C . THR A 1 112 ? -22.810 -4.280 17.562 1.00 88.12 112 THR A C 1
ATOM 928 O O . THR A 1 112 ? -23.116 -4.622 16.417 1.00 88.12 112 THR A O 1
ATOM 931 N N . CYS A 1 113 ? -22.053 -5.048 18.349 1.00 88.25 113 CYS A N 1
ATOM 932 C CA . CYS A 1 113 ? -21.554 -6.366 17.950 1.00 88.25 113 CYS A CA 1
ATOM 933 C C . CYS A 1 113 ? -21.930 -7.488 18.924 1.00 88.25 113 CYS A C 1
ATOM 935 O O . CYS A 1 113 ? -21.420 -8.596 18.758 1.00 88.25 113 CYS A O 1
ATOM 937 N N . ASP A 1 114 ? -22.760 -7.178 19.924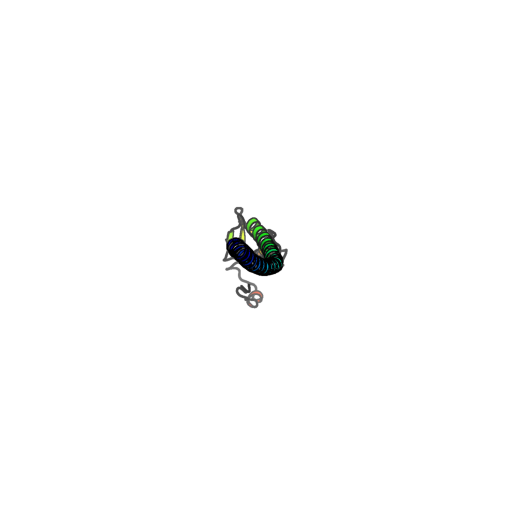 1.00 83.81 114 ASP A N 1
ATOM 938 C CA . ASP A 1 114 ? -23.272 -8.069 20.972 1.00 83.81 114 ASP A CA 1
ATOM 939 C C . ASP A 1 114 ? -22.194 -8.905 21.673 1.00 83.81 114 ASP A C 1
ATOM 941 O O . ASP A 1 114 ? -22.461 -9.975 22.217 1.00 83.81 114 ASP A O 1
ATOM 945 N N . LYS A 1 115 ? -20.945 -8.418 21.678 1.00 82.25 115 LYS A N 1
ATOM 946 C CA . LYS A 1 115 ? -19.847 -9.067 22.394 1.00 82.25 115 LYS A CA 1
ATOM 947 C C . LYS A 1 115 ? -19.816 -8.611 23.855 1.00 82.25 115 LYS A C 1
ATOM 949 O O . LYS A 1 115 ? -19.685 -7.402 24.093 1.00 82.25 115 LYS A O 1
ATOM 954 N N . PRO A 1 116 ? -19.880 -9.550 24.815 1.00 85.38 116 PRO A N 1
ATOM 955 C CA . PRO A 1 116 ? -19.615 -9.263 26.213 1.00 85.38 116 PRO A CA 1
ATOM 956 C C . PRO A 1 116 ? -18.104 -9.191 26.480 1.00 85.38 116 PRO A C 1
ATOM 958 O O . PRO A 1 116 ? -17.304 -9.884 25.852 1.00 85.38 116 PRO A O 1
ATOM 961 N N . TYR A 1 117 ? -17.734 -8.354 27.441 1.00 87.31 117 TYR A N 1
ATOM 962 C CA . TYR A 1 117 ? -16.395 -8.188 27.995 1.00 87.31 117 TYR A CA 1
ATOM 963 C C . TYR A 1 117 ? -16.505 -8.363 29.503 1.00 87.31 117 TYR A C 1
ATOM 965 O O . TYR A 1 117 ? -17.240 -7.622 30.149 1.00 87.31 117 TYR A O 1
ATOM 973 N N . TYR A 1 118 ? -15.819 -9.339 30.082 1.00 84.00 118 TYR A N 1
ATOM 974 C CA . TYR A 1 118 ? -16.042 -9.709 31.478 1.00 84.00 118 TYR A CA 1
ATOM 975 C C . TYR A 1 118 ? -15.053 -9.035 32.424 1.00 84.00 118 TYR A C 1
ATOM 977 O O . TYR A 1 118 ? -13.887 -8.826 32.087 1.00 84.00 118 TYR A O 1
ATOM 985 N N . LYS A 1 119 ? -15.507 -8.710 33.640 1.00 79.81 119 LYS A N 1
ATOM 986 C CA . LYS A 1 119 ? -14.593 -8.294 34.710 1.00 79.81 119 LYS A CA 1
ATOM 987 C C . LYS A 1 119 ? -13.798 -9.516 35.161 1.00 79.81 119 LYS A C 1
ATOM 989 O O . LYS A 1 119 ? -14.371 -10.554 35.467 1.00 79.81 119 LYS A O 1
ATOM 994 N N . HIS A 1 120 ? -12.481 -9.368 35.288 1.00 63.88 120 HIS A N 1
ATOM 995 C CA . HIS A 1 120 ? -11.573 -10.460 35.666 1.00 63.88 120 HIS A CA 1
ATOM 996 C C . HIS A 1 120 ? -11.875 -11.117 37.037 1.00 63.88 120 HIS A C 1
ATOM 998 O O . HIS A 1 120 ? -11.296 -12.154 37.335 1.00 63.88 120 HIS A O 1
ATOM 1004 N N . ASN A 1 121 ? -12.786 -10.539 37.837 1.00 61.56 121 ASN A N 1
ATOM 1005 C CA . ASN A 1 121 ? -13.188 -10.989 39.177 1.00 61.56 121 ASN A CA 1
ATOM 1006 C C . ASN A 1 121 ? -14.717 -11.083 39.376 1.00 61.56 121 ASN A C 1
ATOM 1008 O O . ASN A 1 121 ? -15.174 -11.166 40.513 1.00 61.56 121 ASN A O 1
ATOM 1012 N N . SER A 1 122 ? -15.534 -10.975 38.325 1.00 56.12 122 SER A N 1
ATOM 1013 C CA . SER A 1 122 ? -16.979 -11.195 38.479 1.00 56.12 122 SER A CA 1
ATOM 1014 C C . SER A 1 122 ? -17.263 -12.691 38.496 1.00 56.12 122 SER A C 1
ATOM 1016 O O . SER A 1 122 ? -16.822 -13.380 37.581 1.00 56.12 122 SER A O 1
ATOM 1018 N N . ASP A 1 123 ? -18.011 -13.168 39.495 1.00 56.16 123 ASP A N 1
ATOM 1019 C CA . ASP A 1 123 ? -18.564 -14.524 39.525 1.00 56.16 123 ASP A CA 1
ATOM 1020 C C . ASP A 1 123 ? -19.408 -14.734 38.262 1.00 56.16 123 ASP A C 1
ATOM 1022 O O . ASP A 1 123 ? -20.557 -14.290 38.166 1.00 56.16 123 ASP A O 1
ATOM 1026 N N . LEU A 1 124 ? -18.794 -15.321 37.235 1.00 57.25 124 LEU A N 1
ATOM 1027 C CA . LEU A 1 124 ? -19.450 -15.547 35.960 1.00 57.25 124 LEU A CA 1
ATOM 1028 C C . LEU A 1 124 ? -20.580 -16.564 36.161 1.00 57.25 124 LEU A C 1
ATOM 1030 O O . LEU A 1 124 ? -20.401 -17.550 36.883 1.00 57.25 124 LEU A O 1
ATOM 1034 N N . PRO A 1 125 ? -21.740 -16.384 35.505 1.00 55.38 125 PRO A N 1
ATOM 1035 C CA . PRO A 1 125 ? -22.706 -17.463 35.381 1.00 55.38 125 PRO A CA 1
ATOM 1036 C C . PRO A 1 125 ? -21.984 -18.680 34.799 1.00 55.38 125 PRO A C 1
ATOM 1038 O O . PRO A 1 125 ? -21.252 -18.550 33.819 1.00 55.38 125 PRO A O 1
ATOM 1041 N N . ARG A 1 126 ? -22.194 -19.857 35.395 1.00 51.38 126 ARG A N 1
ATOM 1042 C CA . ARG A 1 126 ? -21.528 -21.137 35.068 1.00 51.38 126 ARG A CA 1
ATOM 1043 C C . ARG A 1 126 ? -21.560 -21.526 33.575 1.00 51.38 126 ARG A C 1
ATOM 1045 O O . ARG A 1 126 ? -20.851 -22.433 33.164 1.00 51.38 126 ARG A O 1
ATOM 1052 N N . GLU A 1 127 ? -22.385 -20.850 32.780 1.00 55.31 127 GLU A N 1
ATOM 1053 C CA . GLU A 1 127 ? -22.546 -21.014 31.332 1.00 55.31 127 GLU A CA 1
ATOM 1054 C C . GLU A 1 127 ? -21.484 -20.267 30.495 1.00 55.31 127 GLU A C 1
ATOM 1056 O O . GLU A 1 127 ? -21.240 -20.649 29.353 1.00 55.31 127 GLU A O 1
ATOM 1061 N N . ALA A 1 128 ? -20.805 -19.248 31.039 1.00 52.59 128 ALA A N 1
ATOM 1062 C CA . ALA A 1 128 ? -19.734 -18.525 30.335 1.00 52.59 128 ALA A CA 1
ATOM 1063 C C . ALA A 1 128 ? -18.394 -19.290 30.309 1.00 52.59 128 ALA A C 1
ATOM 1065 O O . ALA A 1 128 ? -17.500 -18.948 29.538 1.00 52.59 128 ALA A O 1
ATOM 1066 N N . ASP A 1 129 ? -18.270 -20.346 31.116 1.00 47.72 129 ASP A N 1
ATOM 1067 C CA . ASP A 1 129 ? -17.055 -21.161 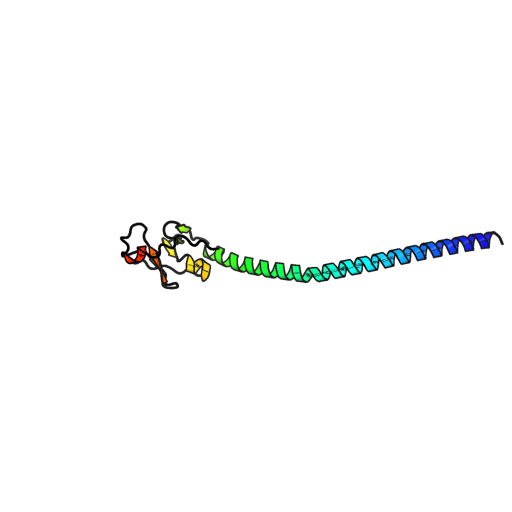31.240 1.00 47.72 129 ASP A CA 1
ATOM 1068 C C . ASP A 1 129 ? -16.863 -22.144 30.063 1.00 47.72 129 ASP A C 1
ATOM 1070 O O . ASP A 1 129 ? -15.810 -22.757 29.922 1.00 47.72 129 ASP A O 1
ATOM 1074 N N . MET A 1 130 ? -17.862 -22.288 29.177 1.00 46.34 130 MET A N 1
ATOM 1075 C CA . MET A 1 130 ? -17.789 -23.206 28.026 1.00 46.34 130 MET A CA 1
ATOM 1076 C C . MET A 1 130 ? -17.337 -22.566 26.706 1.00 46.34 130 MET A C 1
ATOM 1078 O O . MET A 1 130 ? -17.091 -23.298 25.754 1.00 46.34 130 MET A O 1
ATOM 1082 N N . ASN A 1 131 ? -17.168 -21.241 26.635 1.00 48.31 131 ASN A N 1
ATOM 1083 C CA . ASN A 1 131 ? -16.635 -20.556 25.446 1.00 48.31 131 ASN A CA 1
ATOM 1084 C C . ASN A 1 131 ? -15.299 -19.871 25.755 1.00 48.31 131 ASN A C 1
ATOM 1086 O O . ASN A 1 131 ? -15.079 -18.703 25.432 1.00 48.31 131 ASN A O 1
ATOM 1090 N N . HIS A 1 132 ? -14.394 -20.622 26.382 1.00 45.38 132 HIS A N 1
ATOM 1091 C CA . HIS A 1 132 ? -12.988 -20.264 26.540 1.00 45.38 132 HIS A CA 1
ATOM 1092 C C . HIS A 1 132 ? -12.242 -20.406 25.194 1.00 45.38 132 HIS A C 1
ATOM 1094 O O . HIS A 1 132 ? -11.221 -21.082 25.102 1.00 45.38 132 HIS A O 1
ATOM 1100 N N . ASP A 1 133 ? -12.729 -19.739 24.141 1.00 43.91 133 ASP A N 1
ATOM 1101 C CA . ASP A 1 133 ? -11.913 -19.423 22.964 1.00 43.91 133 ASP A CA 1
ATOM 1102 C C . ASP A 1 133 ? -10.969 -18.283 23.358 1.00 43.91 133 ASP A C 1
ATOM 1104 O O . ASP A 1 133 ? -11.148 -17.099 23.055 1.00 43.91 133 ASP A O 1
ATOM 1108 N N . TYR A 1 134 ? -9.972 -18.695 24.136 1.00 45.19 134 TYR A N 1
ATOM 1109 C CA . TYR A 1 134 ? -8.713 -18.019 24.367 1.00 45.19 134 TYR A CA 1
ATOM 1110 C C . TYR A 1 134 ? -8.211 -17.462 23.037 1.00 45.19 134 TYR A C 1
ATOM 1112 O O . TYR A 1 134 ? -7.922 -18.232 22.130 1.00 45.19 134 TYR A O 1
ATOM 1120 N N . PHE A 1 135 ? -8.118 -16.135 22.933 1.00 46.31 135 PHE A N 1
ATOM 1121 C CA . PHE A 1 135 ? -7.229 -15.435 22.005 1.00 46.31 135 PHE A CA 1
ATOM 1122 C C . PHE A 1 135 ? -6.982 -16.150 20.665 1.00 46.31 135 PHE A C 1
ATOM 1124 O O . PHE A 1 135 ? -5.855 -16.520 20.343 1.00 46.31 135 PHE A O 1
ATOM 1131 N N . GLY A 1 136 ? -8.030 -16.291 19.853 1.00 36.03 136 GLY A N 1
ATOM 1132 C CA . GLY A 1 136 ? -7.885 -16.500 18.415 1.00 36.03 136 GLY A CA 1
ATOM 1133 C C . GLY A 1 136 ? -7.316 -15.237 17.768 1.00 36.03 136 GLY A C 1
ATOM 1134 O O . GLY A 1 136 ? -8.036 -14.494 17.103 1.00 36.03 136 GLY A O 1
ATOM 1135 N N . LEU A 1 137 ? -6.031 -14.972 18.016 1.00 41.84 137 LEU A N 1
ATOM 1136 C CA . LEU A 1 137 ? -5.145 -14.183 17.163 1.00 41.84 137 LEU A CA 1
ATOM 1137 C C . LEU A 1 137 ? -4.894 -14.990 15.877 1.00 41.84 137 LEU A C 1
ATOM 1139 O O . LEU A 1 137 ? -3.768 -15.362 15.577 1.00 41.84 137 LEU A O 1
ATOM 1143 N N . ASP A 1 138 ? -5.958 -15.289 15.135 1.00 39.03 138 ASP A N 1
ATOM 1144 C CA . ASP A 1 138 ? -5.844 -15.688 13.737 1.00 39.03 138 ASP A CA 1
ATOM 1145 C C . ASP A 1 138 ? -6.029 -14.423 12.901 1.00 39.03 138 ASP A C 1
ATOM 1147 O O . ASP A 1 138 ? -7.148 -14.092 12.499 1.00 39.03 138 ASP A O 1
ATOM 1151 N N . CYS A 1 139 ? -4.927 -13.679 12.757 1.00 38.25 139 CYS A N 1
ATOM 1152 C CA . CYS A 1 139 ? -4.492 -12.864 11.610 1.00 38.25 139 CYS A CA 1
ATOM 1153 C C . CYS A 1 139 ? -3.251 -12.057 12.013 1.00 38.25 139 CYS A C 1
ATOM 1155 O O . CYS A 1 139 ? -3.376 -11.196 12.914 1.00 38.25 139 CYS A O 1
#